Protein AF-A0A6N6QBK6-F1 (afdb_monomer_lite)

Radius of gyration: 21.94 Å; chains: 1; bounding box: 46×52×55 Å

Foldseek 3Di:
DDDPVCLVPDPCNVVVVVVVVVVCCCPVVVLFFDDDVNHRAAAQDDDQADWDQFQDWGHHPQSFIWTFHATDGHGDIDGPGAREDQDDDDDDHDAQHWHFHVVQVRWIWTQHHVGDDIDTDAHAAAEQDDQDDDDDPVCVVVSVVRNVVSVVCCVVRNYPD

Structure (mmCIF, N/CA/C/O backbone):
data_AF-A0A6N6QBK6-F1
#
_entry.id   AF-A0A6N6QBK6-F1
#
loop_
_atom_site.group_PDB
_atom_site.id
_atom_site.type_symbol
_atom_site.label_atom_id
_atom_site.label_alt_id
_atom_site.label_comp_id
_atom_site.label_asym_id
_atom_site.label_entity_id
_atom_site.label_seq_id
_atom_site.pdbx_PDB_ins_code
_atom_site.Cartn_x
_atom_site.Cartn_y
_atom_site.Cartn_z
_atom_site.occupancy
_atom_site.B_iso_or_equiv
_atom_site.auth_seq_id
_atom_site.auth_comp_id
_atom_site.auth_asym_id
_atom_site.auth_atom_id
_atom_site.pdbx_PDB_model_num
ATOM 1 N N . MET A 1 1 ? -6.216 -22.808 18.122 1.00 51.78 1 MET A N 1
ATOM 2 C CA . MET A 1 1 ? -4.966 -23.061 17.377 1.00 51.78 1 MET A CA 1
ATOM 3 C C . MET A 1 1 ? -5.183 -24.348 16.594 1.00 51.78 1 MET A C 1
ATOM 5 O O . MET A 1 1 ? -5.332 -25.381 17.230 1.00 51.78 1 MET A O 1
ATOM 9 N N . ARG A 1 2 ? -5.371 -24.280 15.268 1.00 56.50 2 ARG A N 1
ATOM 10 C CA . ARG A 1 2 ? -5.537 -25.488 14.434 1.00 56.50 2 ARG A CA 1
ATOM 11 C C . ARG A 1 2 ? -4.220 -26.263 14.440 1.00 56.50 2 ARG A C 1
ATOM 13 O O . ARG A 1 2 ? -3.159 -25.648 14.353 1.00 56.50 2 ARG A O 1
ATOM 20 N N . VAL A 1 3 ? -4.280 -27.571 14.662 1.00 65.56 3 VAL A N 1
ATOM 21 C CA . VAL A 1 3 ? -3.103 -28.388 15.005 1.00 65.56 3 VAL A CA 1
ATOM 22 C C . VAL A 1 3 ? -2.574 -29.049 13.730 1.00 65.56 3 VAL A C 1
ATOM 24 O O . VAL A 1 3 ? -3.347 -29.343 12.826 1.00 65.56 3 VAL A O 1
ATOM 27 N N . LEU A 1 4 ? -1.269 -29.339 13.649 1.00 65.62 4 LEU A N 1
ATOM 28 C CA . LEU A 1 4 ? -0.655 -30.099 12.541 1.00 65.62 4 LEU A CA 1
ATOM 29 C C . LEU A 1 4 ? -1.413 -31.401 12.200 1.00 65.62 4 LEU A C 1
ATOM 31 O O . LEU A 1 4 ? -1.415 -31.822 11.047 1.00 65.62 4 LEU A O 1
ATOM 35 N N . ALA A 1 5 ? -2.104 -31.996 13.178 1.00 75.00 5 ALA A N 1
ATOM 36 C CA . ALA A 1 5 ? -2.967 -33.163 12.998 1.00 75.00 5 ALA A CA 1
ATOM 37 C C . ALA A 1 5 ? -4.100 -32.953 11.967 1.00 75.00 5 ALA A C 1
ATOM 39 O O . ALA A 1 5 ? -4.463 -33.898 11.264 1.00 75.00 5 ALA A O 1
ATOM 40 N N . ASP A 1 6 ? -4.599 -31.721 11.816 1.00 75.88 6 ASP A N 1
ATOM 41 C CA . ASP A 1 6 ? -5.649 -31.371 10.849 1.00 75.88 6 ASP A CA 1
ATOM 42 C C . ASP A 1 6 ? -5.127 -31.423 9.404 1.00 75.88 6 ASP A C 1
ATOM 44 O O . ASP A 1 6 ? -5.882 -31.693 8.475 1.00 75.88 6 ASP A O 1
ATOM 48 N N . ILE A 1 7 ? -3.823 -31.201 9.194 1.00 79.38 7 ILE A N 1
ATOM 49 C CA . ILE A 1 7 ? -3.195 -31.280 7.866 1.00 79.38 7 ILE A CA 1
ATOM 50 C C . ILE A 1 7 ? -3.047 -32.746 7.453 1.00 79.38 7 ILE A C 1
ATOM 52 O O . ILE A 1 7 ? -3.442 -33.116 6.349 1.00 79.38 7 ILE A O 1
ATOM 56 N N . VAL A 1 8 ? -2.513 -33.579 8.351 1.00 79.62 8 VAL A N 1
ATOM 57 C CA . VAL A 1 8 ? -2.136 -34.979 8.069 1.00 79.62 8 VAL A CA 1
ATOM 58 C C . VAL A 1 8 ? -3.354 -35.870 7.800 1.00 79.62 8 VAL A C 1
ATOM 60 O O . VAL A 1 8 ? -3.241 -36.875 7.105 1.00 79.62 8 VAL A O 1
ATOM 63 N N . THR A 1 9 ? -4.523 -35.500 8.323 1.00 85.31 9 THR A N 1
ATOM 64 C CA . THR A 1 9 ? -5.766 -36.276 8.186 1.00 85.31 9 THR A CA 1
ATOM 65 C C . THR A 1 9 ? -6.726 -35.726 7.132 1.00 85.31 9 THR A C 1
ATOM 67 O O . THR A 1 9 ? -7.751 -36.350 6.856 1.00 85.31 9 THR A O 1
ATOM 70 N N . SER A 1 10 ? -6.420 -34.578 6.518 1.00 86.38 10 SER A N 1
ATOM 71 C CA . SER A 1 10 ? -7.314 -33.981 5.526 1.00 86.38 10 SER A CA 1
ATOM 72 C C . SER A 1 10 ? -7.152 -34.602 4.140 1.00 86.38 10 SER A C 1
ATOM 74 O O . SER A 1 10 ? -6.061 -34.974 3.715 1.00 86.38 10 SER A O 1
ATOM 76 N N . ILE A 1 11 ? -8.250 -34.616 3.386 1.00 87.12 11 ILE A N 1
ATOM 77 C CA . ILE A 1 11 ? -8.258 -34.981 1.963 1.00 87.12 11 ILE A CA 1
ATOM 78 C C . ILE A 1 11 ? -7.614 -33.908 1.065 1.00 87.12 11 ILE A C 1
ATOM 80 O O . ILE A 1 11 ? -7.360 -34.158 -0.109 1.00 87.12 11 ILE A O 1
ATOM 84 N N . ALA A 1 12 ? -7.366 -32.709 1.605 1.00 85.38 12 ALA A N 1
ATOM 85 C CA . ALA A 1 12 ? -6.817 -31.558 0.892 1.00 85.38 12 ALA A CA 1
ATOM 86 C C . ALA A 1 12 ? -5.764 -30.828 1.755 1.00 85.38 12 ALA A C 1
ATOM 88 O O . ALA A 1 12 ? -5.958 -29.664 2.126 1.00 85.38 12 ALA A O 1
ATOM 89 N N . PRO A 1 13 ? -4.631 -31.485 2.067 1.00 83.19 13 PRO A N 1
ATOM 90 C CA . PRO A 1 13 ? -3.632 -30.975 3.010 1.00 83.19 13 PRO A CA 1
ATOM 91 C C . PRO A 1 13 ? -3.059 -29.616 2.604 1.00 83.19 13 PRO A C 1
ATOM 93 O O . PRO A 1 13 ? -2.782 -28.795 3.474 1.00 83.19 13 PRO A O 1
ATOM 96 N N . GLY A 1 14 ? -2.953 -29.334 1.299 1.00 83.62 14 GLY A N 1
ATOM 97 C CA . GLY A 1 14 ? -2.523 -28.027 0.794 1.00 83.62 14 GLY A CA 1
ATOM 98 C C . GLY A 1 14 ? -3.474 -26.883 1.162 1.00 83.62 14 GLY A C 1
ATOM 99 O O . GLY A 1 14 ? -3.018 -25.830 1.593 1.00 83.62 14 GLY A O 1
ATOM 100 N N . SER A 1 15 ? -4.791 -27.099 1.079 1.00 83.19 15 SER A N 1
ATOM 101 C CA . SER A 1 15 ? -5.795 -26.086 1.441 1.00 83.19 15 SER A CA 1
ATOM 102 C C . SER A 1 15 ? -5.839 -25.846 2.952 1.00 83.19 15 SER A C 1
ATOM 104 O O . SER A 1 15 ? -5.932 -24.703 3.401 1.00 83.19 15 SER A O 1
ATOM 106 N N . VAL A 1 16 ? -5.701 -26.911 3.750 1.00 83.94 16 VAL A N 1
ATOM 107 C CA . VAL A 1 16 ? -5.632 -26.798 5.214 1.00 83.94 16 VAL A CA 1
ATOM 108 C C . VAL A 1 16 ? -4.354 -26.085 5.649 1.00 83.94 16 VAL A C 1
ATOM 110 O O . VAL A 1 16 ? -4.408 -25.198 6.500 1.00 83.94 16 VAL A O 1
ATOM 113 N N . ALA A 1 17 ? -3.212 -26.424 5.046 1.00 81.44 17 ALA A N 1
ATOM 114 C CA . ALA A 1 17 ? -1.954 -25.734 5.300 1.00 81.44 17 ALA A CA 1
ATOM 115 C C . ALA A 1 17 ? -2.050 -24.246 4.928 1.00 81.44 17 ALA A C 1
ATOM 117 O O . ALA A 1 17 ? -1.690 -23.405 5.746 1.00 81.44 17 ALA A O 1
ATOM 118 N N . GLN A 1 18 ? -2.603 -23.914 3.758 1.00 80.12 18 GLN A N 1
ATOM 119 C CA . GLN A 1 18 ? -2.820 -22.530 3.333 1.00 80.12 18 GLN A CA 1
ATOM 120 C C . GLN A 1 18 ? -3.682 -21.748 4.336 1.00 80.12 18 GLN A C 1
ATOM 122 O O . GLN A 1 18 ? -3.257 -20.699 4.815 1.00 80.12 18 GLN A O 1
ATOM 127 N N . GLY A 1 19 ? -4.840 -22.283 4.733 1.00 77.19 19 GLY A N 1
ATOM 128 C CA . GLY A 1 19 ? -5.700 -21.622 5.720 1.00 77.19 19 GLY A CA 1
ATOM 129 C C . GLY A 1 19 ? -5.032 -21.460 7.092 1.00 77.19 19 GLY A C 1
ATOM 130 O O . GLY A 1 19 ? -5.255 -20.466 7.785 1.00 77.19 19 GLY A O 1
ATOM 131 N N . ASN A 1 20 ? -4.172 -22.403 7.490 1.00 76.19 20 ASN A N 1
ATOM 132 C CA . ASN A 1 20 ? -3.388 -22.282 8.718 1.00 76.19 20 ASN A CA 1
ATOM 133 C C . ASN A 1 20 ? -2.348 -21.159 8.619 1.00 76.19 20 ASN A C 1
ATOM 135 O O . ASN A 1 20 ? -2.205 -20.397 9.574 1.00 76.19 20 ASN A O 1
ATOM 139 N N . PHE A 1 21 ? -1.664 -21.021 7.480 1.00 76.75 21 PHE A N 1
ATOM 140 C CA . PHE A 1 21 ? -0.720 -19.925 7.259 1.00 76.75 21 PHE A CA 1
ATOM 141 C C . PHE A 1 21 ? -1.418 -18.563 7.242 1.00 76.75 21 PHE A C 1
ATOM 143 O O . PHE A 1 21 ? -0.944 -17.652 7.908 1.00 76.75 21 PHE A O 1
ATOM 150 N N . GLU A 1 22 ? -2.577 -18.435 6.594 1.00 72.06 22 GLU A N 1
ATOM 151 C CA . GLU A 1 22 ? -3.369 -17.194 6.585 1.00 72.06 22 GLU A CA 1
ATOM 152 C C . GLU A 1 22 ? -3.870 -16.807 7.991 1.00 72.06 22 GLU A C 1
ATOM 154 O O . GLU A 1 22 ? -3.894 -15.631 8.362 1.00 72.06 22 GLU A O 1
ATOM 159 N N . SER A 1 23 ? -4.245 -17.797 8.809 1.00 71.00 23 SER A N 1
ATOM 160 C CA . SER A 1 23 ? -4.658 -17.567 10.198 1.00 71.00 23 SER A CA 1
ATOM 161 C C . SER A 1 23 ? -3.481 -17.179 11.093 1.00 71.00 23 SER A C 1
ATOM 163 O O . SER A 1 23 ? -3.614 -16.265 11.910 1.00 71.00 23 SER A O 1
ATOM 165 N N . ILE A 1 24 ? -2.331 -17.843 10.948 1.00 72.25 24 ILE A N 1
ATOM 166 C CA . ILE A 1 24 ? -1.103 -17.465 11.654 1.00 72.25 24 ILE A CA 1
ATOM 167 C C . ILE A 1 24 ? -0.713 -16.042 11.259 1.00 72.25 24 ILE A C 1
ATOM 169 O O . ILE A 1 24 ? -0.465 -15.235 12.146 1.00 72.25 24 ILE A O 1
ATOM 173 N N . ASP A 1 25 ? -0.753 -15.708 9.971 1.00 69.19 25 ASP A N 1
ATOM 174 C CA . ASP A 1 25 ? -0.357 -14.396 9.469 1.00 69.19 25 ASP A CA 1
ATOM 175 C C . ASP A 1 25 ? -1.166 -13.260 10.123 1.00 69.19 25 ASP A C 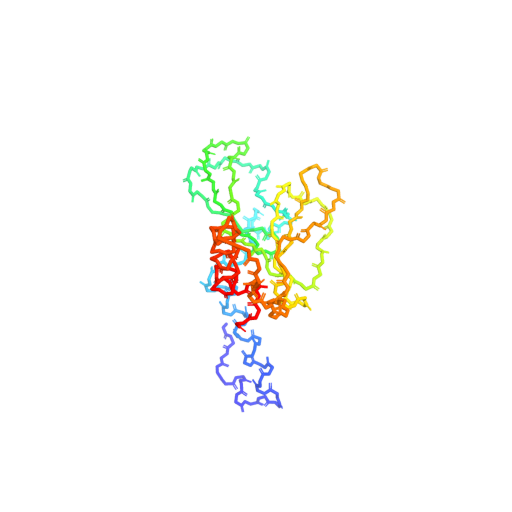1
ATOM 177 O O . ASP A 1 25 ? -0.610 -12.351 10.740 1.00 69.19 25 ASP A O 1
ATOM 181 N N . ARG A 1 26 ? -2.499 -13.364 10.136 1.00 66.38 26 ARG A N 1
ATOM 182 C CA . ARG A 1 26 ? -3.345 -12.334 10.763 1.00 66.38 26 ARG A CA 1
ATOM 183 C C . ARG A 1 26 ? -3.212 -12.248 12.278 1.00 66.38 26 ARG A C 1
ATOM 185 O O . ARG A 1 26 ? -3.189 -11.149 12.830 1.00 66.38 26 ARG A O 1
ATOM 192 N N . THR A 1 27 ? -3.153 -13.389 12.961 1.00 66.00 27 THR A N 1
ATOM 193 C CA . THR A 1 27 ? -3.231 -13.419 14.432 1.00 66.00 27 THR A CA 1
ATOM 194 C C . THR A 1 27 ? -1.874 -13.212 15.094 1.00 66.00 27 THR A C 1
ATOM 196 O O . THR A 1 27 ? -1.802 -12.583 16.145 1.00 66.00 27 THR A O 1
ATOM 199 N N . VAL A 1 28 ? -0.801 -13.730 14.492 1.00 69.44 28 VAL A N 1
ATOM 200 C CA . VAL A 1 28 ? 0.560 -13.657 15.039 1.00 69.44 28 VAL A CA 1
ATOM 201 C C . VAL A 1 28 ? 1.244 -12.353 14.646 1.00 69.44 28 VAL A C 1
ATOM 203 O O . VAL A 1 28 ? 1.932 -11.779 15.485 1.00 69.44 28 VAL A O 1
ATOM 206 N N . PHE A 1 29 ? 1.020 -11.834 13.434 1.00 66.75 29 PHE A N 1
ATOM 207 C CA . PHE A 1 29 ? 1.595 -10.542 13.037 1.00 66.75 29 PHE A CA 1
ATOM 208 C C . PHE A 1 29 ? 0.704 -9.342 13.375 1.00 66.75 29 PHE A C 1
ATOM 210 O O . PHE A 1 29 ? 1.058 -8.220 13.035 1.00 66.75 29 PHE A O 1
ATOM 217 N N . GLY A 1 30 ? -0.417 -9.553 14.077 1.00 68.06 30 GLY A N 1
ATOM 218 C CA . GLY A 1 30 ? -1.260 -8.465 14.580 1.00 68.06 30 GLY A CA 1
ATOM 219 C C . GLY A 1 30 ? -2.003 -7.701 13.485 1.00 68.06 30 GLY A C 1
ATOM 220 O O . GLY A 1 30 ? -2.258 -6.517 13.644 1.00 68.06 30 GLY A O 1
ATOM 221 N N . LEU A 1 31 ? -2.356 -8.366 12.380 1.00 78.69 31 LEU A N 1
ATOM 222 C CA . LEU A 1 31 ? -3.022 -7.745 11.221 1.00 78.69 31 LEU A CA 1
ATOM 223 C C . LEU A 1 31 ? -4.546 -7.823 11.310 1.00 78.69 31 LEU A C 1
ATOM 225 O O . LEU A 1 31 ? -5.251 -7.579 10.332 1.00 78.69 31 LEU A O 1
ATOM 229 N N . ASN A 1 32 ? -5.056 -8.220 12.472 1.00 88.69 32 ASN A N 1
ATOM 230 C CA . ASN A 1 32 ? -6.475 -8.149 12.761 1.00 88.69 32 ASN A CA 1
ATOM 231 C C . ASN A 1 32 ? -6.885 -6.680 12.913 1.00 88.69 32 ASN A C 1
ATOM 233 O O . ASN A 1 32 ? -6.143 -5.930 13.551 1.00 88.69 32 ASN A O 1
ATOM 237 N N . PRO A 1 33 ? -8.064 -6.284 12.404 1.00 93.88 33 PRO A N 1
ATOM 238 C CA . PRO A 1 33 ? -8.562 -4.933 12.604 1.00 93.88 33 PRO A CA 1
ATOM 239 C C . PRO A 1 33 ? -8.583 -4.576 14.090 1.00 93.88 33 PRO A C 1
ATOM 241 O O . PRO A 1 33 ? -8.965 -5.398 14.935 1.00 93.88 33 PRO A O 1
ATOM 244 N N . THR A 1 34 ? -8.176 -3.352 14.413 1.00 94.62 34 THR A N 1
ATOM 245 C CA . THR A 1 34 ? -8.166 -2.860 15.788 1.00 94.62 34 THR A CA 1
ATOM 246 C C . THR A 1 34 ? -9.573 -2.935 16.376 1.00 94.62 34 THR A C 1
ATOM 248 O O . THR A 1 34 ? -10.561 -2.599 15.722 1.00 94.62 34 THR A O 1
ATOM 251 N N . LEU A 1 35 ? -9.674 -3.409 17.620 1.00 94.25 35 LEU A N 1
ATOM 252 C CA . LEU A 1 35 ? -10.956 -3.531 18.303 1.00 94.25 35 LEU A CA 1
ATOM 253 C C . LEU A 1 35 ? -11.370 -2.183 18.904 1.00 94.25 35 LEU A C 1
ATOM 255 O O . LEU A 1 35 ? -10.649 -1.615 19.723 1.00 94.25 35 LEU A O 1
ATOM 259 N N . VAL A 1 36 ? -12.572 -1.725 18.574 1.00 92.94 36 VAL A N 1
ATOM 260 C CA . VAL A 1 36 ? -13.242 -0.583 19.202 1.00 92.94 36 VAL A CA 1
ATOM 261 C C . VAL A 1 36 ? -14.382 -1.127 20.049 1.00 92.94 36 VAL A C 1
ATOM 263 O O . VAL A 1 36 ? -15.275 -1.801 19.543 1.00 92.94 36 VAL A O 1
ATOM 266 N N . ALA A 1 37 ? -14.323 -0.896 21.363 1.00 91.94 37 ALA A N 1
ATOM 267 C CA . ALA A 1 37 ? -15.274 -1.472 22.323 1.00 91.94 37 ALA A CA 1
ATOM 268 C C . ALA A 1 37 ? -15.423 -3.010 22.201 1.00 91.94 37 ALA A C 1
ATOM 270 O O . ALA A 1 37 ? -16.504 -3.564 22.385 1.00 91.94 37 ALA A O 1
ATOM 271 N N . GLY A 1 38 ? -14.325 -3.704 21.880 1.00 92.38 38 GLY A N 1
ATOM 272 C CA . GLY A 1 38 ? -14.291 -5.164 21.737 1.00 92.38 38 GLY A CA 1
ATOM 273 C C . GLY A 1 38 ? -14.756 -5.700 20.378 1.00 92.38 38 GLY A C 1
ATOM 274 O O . GLY A 1 38 ? -14.748 -6.913 20.186 1.00 92.38 38 GLY A O 1
ATOM 275 N N . ILE A 1 39 ? -15.122 -4.831 19.432 1.00 93.75 39 ILE A N 1
ATOM 276 C CA . ILE A 1 39 ? -15.578 -5.208 18.087 1.00 93.75 39 ILE A CA 1
ATOM 277 C C . ILE A 1 39 ? -14.536 -4.751 17.056 1.00 93.75 39 ILE A C 1
ATOM 279 O O . ILE A 1 39 ? -14.052 -3.626 17.172 1.00 93.75 39 ILE A O 1
ATOM 283 N N . PRO A 1 40 ? -14.174 -5.574 16.053 1.00 94.75 40 PRO A N 1
ATOM 284 C CA . PRO A 1 40 ? -13.289 -5.147 14.970 1.00 94.75 40 PRO A CA 1
ATOM 285 C C . PRO A 1 40 ? -13.794 -3.872 14.296 1.00 94.75 40 PRO A C 1
ATOM 287 O O . PRO A 1 40 ? -14.980 -3.767 13.978 1.00 94.75 40 PRO A O 1
ATOM 290 N N . THR A 1 41 ? -12.897 -2.912 14.078 1.00 94.88 41 THR A N 1
ATOM 291 C CA . THR A 1 41 ? -13.240 -1.681 13.369 1.00 94.88 41 THR A CA 1
ATOM 292 C C . THR A 1 41 ? -13.749 -1.971 11.958 1.00 94.88 41 THR A C 1
ATOM 294 O O . THR A 1 41 ? -13.321 -2.916 11.293 1.00 94.88 41 THR A O 1
ATOM 297 N N . THR A 1 42 ? -14.663 -1.123 11.497 1.00 94.88 42 THR A N 1
ATOM 298 C CA . THR A 1 42 ? -15.157 -1.097 10.117 1.00 94.88 42 THR A CA 1
ATOM 299 C C . THR A 1 42 ? -14.577 0.070 9.315 1.00 94.88 42 THR A C 1
ATOM 301 O O . THR A 1 42 ? -14.927 0.240 8.150 1.00 94.88 42 THR A O 1
ATOM 304 N N . GLU A 1 43 ? -13.726 0.899 9.925 1.00 95.62 43 GLU A N 1
ATOM 305 C CA . GLU A 1 43 ? -13.089 2.039 9.262 1.00 95.62 43 GLU A CA 1
ATOM 306 C C . GLU A 1 43 ? -12.060 1.552 8.231 1.00 95.62 43 GLU A C 1
ATOM 308 O O . GLU A 1 43 ? -11.242 0.686 8.534 1.00 95.62 43 GLU A O 1
ATOM 313 N N . GLN A 1 44 ? -12.091 2.106 7.014 1.00 95.75 44 GLN A N 1
ATOM 314 C CA . GLN A 1 44 ? -11.092 1.871 5.960 1.00 95.75 44 GLN A CA 1
ATOM 315 C C . GLN A 1 44 ? -10.122 3.055 5.924 1.00 95.75 44 GLN A C 1
ATOM 317 O O . GLN A 1 44 ? -10.227 3.962 5.094 1.00 95.75 44 GLN A O 1
ATOM 322 N N . GLY A 1 45 ? -9.235 3.096 6.912 1.00 96.06 45 GLY A N 1
ATOM 323 C CA . GLY A 1 45 ? -8.412 4.264 7.169 1.00 96.06 45 GLY A CA 1
ATOM 324 C C . GLY A 1 45 ? -7.911 4.341 8.609 1.00 96.06 45 GLY A C 1
ATOM 325 O O . GLY A 1 45 ? -8.117 3.405 9.389 1.00 96.06 45 GLY A O 1
ATOM 326 N N . PRO A 1 46 ? -7.276 5.467 8.976 1.00 96.62 46 PRO A N 1
ATOM 327 C CA . PRO A 1 46 ? -6.922 5.742 10.358 1.00 96.62 46 PRO A CA 1
ATOM 328 C C . PRO A 1 46 ? -8.184 5.978 11.207 1.00 96.62 46 PRO A C 1
ATOM 330 O O . PRO A 1 46 ? -9.250 6.267 10.652 1.00 96.62 46 PRO A O 1
ATOM 333 N N . PRO A 1 47 ? -8.077 5.911 12.545 1.00 96.25 47 PRO A N 1
ATOM 334 C CA . PRO A 1 47 ? -9.221 6.116 13.415 1.00 96.25 47 PRO A CA 1
ATOM 335 C C . PRO A 1 47 ? -9.730 7.554 13.325 1.00 96.25 47 PRO A C 1
ATOM 337 O O . PRO A 1 47 ? -8.956 8.513 13.391 1.00 96.25 47 PRO A O 1
ATOM 340 N N . THR A 1 48 ? -11.049 7.715 13.224 1.00 94.88 48 THR A N 1
ATOM 341 C CA . THR A 1 48 ? -11.690 9.041 13.124 1.00 94.88 48 THR A CA 1
ATOM 342 C C . THR A 1 48 ? -12.040 9.655 14.480 1.00 94.88 48 THR A C 1
ATOM 344 O O . THR A 1 48 ? -12.456 10.811 14.564 1.00 94.88 48 THR A O 1
ATOM 347 N N . SER A 1 49 ? -11.860 8.901 15.565 1.00 94.56 49 SER A N 1
ATOM 348 C CA . SER A 1 49 ? -12.189 9.310 16.930 1.00 94.56 49 SER A CA 1
ATOM 349 C C . SER A 1 49 ? -11.196 8.743 17.949 1.00 94.56 49 SER A C 1
ATOM 351 O O . SER A 1 49 ? -10.343 7.925 17.610 1.00 94.56 49 SER A O 1
ATOM 353 N N . GLY A 1 50 ? -11.302 9.184 19.205 1.00 94.56 50 GLY A N 1
ATOM 354 C CA . GLY A 1 50 ? -10.418 8.767 20.297 1.00 94.56 50 GLY A CA 1
ATOM 355 C C . GLY A 1 50 ? -9.179 9.650 20.452 1.00 94.56 50 GLY A C 1
ATOM 356 O O . GLY A 1 50 ? -8.807 10.392 19.544 1.00 94.56 50 GLY A O 1
ATOM 357 N N . ALA A 1 51 ? -8.569 9.594 21.636 1.00 96.56 51 ALA A N 1
ATOM 358 C CA . ALA A 1 51 ? -7.320 10.283 21.936 1.00 96.56 51 ALA A CA 1
ATOM 359 C C . ALA A 1 51 ? -6.141 9.337 21.700 1.00 96.56 51 ALA A C 1
ATOM 361 O O . ALA A 1 51 ? -6.122 8.233 22.240 1.00 96.56 51 ALA A O 1
ATOM 362 N N . TRP A 1 52 ? -5.171 9.793 20.913 1.00 97.44 52 TRP A N 1
ATOM 363 C CA . TRP A 1 52 ? -4.045 8.983 20.455 1.00 97.44 52 TRP A CA 1
ATOM 364 C C . TRP A 1 52 ? -2.736 9.721 20.669 1.00 97.44 52 TRP A C 1
ATOM 366 O O . TRP A 1 52 ? -2.674 10.945 20.534 1.00 97.44 52 TRP A O 1
ATOM 376 N N . THR A 1 53 ? -1.689 8.971 20.976 1.00 97.81 53 THR A N 1
ATOM 377 C CA . THR A 1 53 ? -0.326 9.446 21.184 1.00 97.81 53 THR A CA 1
ATOM 378 C C . THR A 1 53 ? 0.575 9.086 20.007 1.00 97.81 53 THR A C 1
ATOM 380 O O . THR A 1 53 ? 0.255 8.226 19.186 1.00 97.81 53 THR A O 1
ATOM 383 N N . LEU A 1 54 ? 1.695 9.801 19.878 1.00 97.75 54 LEU A N 1
ATOM 384 C CA . LEU A 1 54 ? 2.695 9.546 18.843 1.00 97.75 54 LEU A CA 1
ATOM 385 C C . LEU A 1 54 ? 3.122 8.068 18.837 1.00 97.75 54 LEU A C 1
ATOM 387 O O . LEU A 1 54 ? 3.429 7.505 19.883 1.00 97.75 54 LEU A O 1
ATOM 391 N N . ALA A 1 55 ? 3.212 7.493 17.638 1.00 95.50 55 ALA A N 1
ATOM 392 C CA . ALA A 1 55 ? 3.557 6.102 17.355 1.00 95.50 55 ALA A CA 1
ATOM 393 C C . ALA A 1 55 ? 2.520 5.044 17.770 1.00 95.50 55 ALA A C 1
ATOM 395 O O . ALA A 1 55 ? 2.779 3.856 17.557 1.00 95.50 55 ALA A O 1
ATOM 396 N N . ASP A 1 56 ? 1.338 5.441 18.258 1.00 96.62 56 ASP A N 1
ATOM 397 C CA . ASP A 1 56 ? 0.216 4.508 18.384 1.00 96.62 56 ASP A CA 1
ATOM 398 C C . ASP A 1 56 ? -0.078 3.841 17.037 1.00 96.62 56 ASP A C 1
ATOM 400 O O . ASP A 1 56 ? 0.060 4.451 15.970 1.00 96.62 56 ASP A O 1
ATOM 404 N N . ARG A 1 57 ? -0.459 2.564 17.097 1.00 95.62 57 ARG A N 1
ATOM 405 C CA . ARG A 1 57 ? -0.716 1.726 15.925 1.00 95.62 57 ARG A CA 1
ATOM 406 C C . ARG A 1 57 ? -2.197 1.462 15.772 1.00 95.62 57 ARG A C 1
ATOM 408 O O . ARG A 1 57 ? -2.911 1.259 16.752 1.00 95.62 57 ARG A O 1
ATOM 415 N N . TRP A 1 58 ? -2.624 1.416 14.522 1.00 96.31 58 TRP A N 1
ATOM 416 C CA . TRP A 1 58 ? -3.988 1.108 14.146 1.00 96.31 58 TRP A CA 1
ATOM 417 C C . TRP A 1 58 ? -3.996 0.216 12.913 1.00 96.31 58 TRP A C 1
ATOM 419 O O . TRP A 1 58 ? -3.278 0.473 11.946 1.00 96.31 58 TRP A O 1
ATOM 429 N N . VAL A 1 59 ? -4.818 -0.824 12.951 1.00 96.25 59 VAL A N 1
ATOM 430 C CA . VAL A 1 59 ? -5.079 -1.698 11.813 1.00 96.25 59 VAL A CA 1
ATOM 431 C C . VAL A 1 59 ? -6.529 -1.502 11.413 1.00 96.25 59 VAL A C 1
ATOM 433 O O . VAL A 1 59 ? -7.439 -1.700 12.218 1.00 96.25 59 VAL A O 1
ATOM 436 N N . ASP A 1 60 ? -6.734 -1.088 10.173 1.00 96.88 60 ASP A N 1
ATOM 437 C CA . ASP A 1 60 ? -8.057 -0.800 9.640 1.00 96.88 60 ASP A CA 1
ATOM 438 C C . ASP A 1 60 ? -8.842 -2.080 9.294 1.00 96.88 60 ASP A C 1
ATOM 440 O O . ASP A 1 60 ? -8.350 -3.207 9.421 1.00 96.88 60 ASP A O 1
ATOM 444 N N . ALA A 1 61 ? -10.084 -1.915 8.843 1.00 95.31 61 ALA A N 1
ATOM 445 C CA . ALA A 1 61 ? -10.987 -3.017 8.518 1.00 95.31 61 ALA A CA 1
ATOM 446 C C . ALA A 1 61 ? -10.480 -3.947 7.401 1.00 95.31 61 ALA A C 1
ATOM 448 O O . ALA A 1 61 ? -10.921 -5.093 7.304 1.00 95.31 61 ALA A O 1
ATOM 449 N N . LEU A 1 62 ? -9.568 -3.468 6.552 1.00 95.00 62 LEU A N 1
ATOM 450 C CA . LEU A 1 62 ? -8.992 -4.210 5.431 1.00 95.00 62 LEU A CA 1
ATOM 451 C C . LEU A 1 62 ? -7.601 -4.775 5.759 1.00 95.00 62 LEU A C 1
ATOM 453 O O . LEU A 1 62 ? -7.024 -5.490 4.941 1.00 95.00 62 LEU A O 1
ATOM 457 N N . GLY A 1 63 ? -7.064 -4.491 6.950 1.00 93.50 63 GLY A N 1
ATOM 458 C CA . GLY A 1 63 ? -5.730 -4.917 7.377 1.00 93.50 63 GLY A CA 1
ATOM 459 C C . GLY A 1 63 ? -4.604 -3.954 6.980 1.00 93.50 63 GLY A C 1
ATOM 460 O O . GLY A 1 63 ? -3.424 -4.313 7.088 1.00 93.50 63 GLY A O 1
ATOM 461 N N . GLY A 1 64 ? -4.943 -2.753 6.506 1.00 95.25 64 GLY A N 1
ATOM 462 C CA . GLY A 1 64 ? -3.996 -1.663 6.299 1.00 95.25 64 GLY A CA 1
ATOM 463 C C . GLY A 1 64 ? -3.521 -1.125 7.644 1.00 95.25 64 GLY A C 1
ATOM 464 O O . GLY A 1 64 ? -4.300 -0.998 8.587 1.00 95.25 64 GLY A O 1
ATOM 465 N N . GLU A 1 65 ? -2.225 -0.848 7.750 1.00 96.25 65 GLU A N 1
ATOM 466 C CA . GLU A 1 65 ? -1.614 -0.453 9.015 1.00 96.25 65 GLU A CA 1
ATOM 467 C C . GLU A 1 65 ? -1.213 1.017 9.009 1.00 96.25 65 GLU A C 1
ATOM 469 O O . GLU A 1 65 ? -0.616 1.526 8.053 1.00 96.25 65 GLU A O 1
ATOM 474 N N . TRP A 1 66 ? -1.508 1.674 10.123 1.00 97.50 66 TRP A N 1
ATOM 475 C CA . TRP A 1 66 ? -1.353 3.098 10.334 1.00 97.50 66 TRP A CA 1
ATOM 476 C C . TRP A 1 66 ? -0.558 3.361 11.610 1.00 97.50 66 TRP A C 1
ATOM 478 O O . TRP A 1 66 ? -0.711 2.663 12.615 1.00 97.50 66 TRP A O 1
ATOM 488 N N . ALA A 1 67 ? 0.277 4.396 11.573 1.00 97.44 67 ALA A N 1
ATOM 489 C CA . ALA A 1 67 ? 0.974 4.916 12.740 1.00 97.44 67 ALA A CA 1
ATOM 490 C C . ALA A 1 67 ? 0.615 6.385 12.965 1.00 97.44 67 ALA A C 1
ATOM 492 O O . ALA A 1 67 ? 0.626 7.189 12.027 1.00 97.44 67 ALA A O 1
ATOM 493 N N . CYS A 1 68 ? 0.320 6.731 14.214 1.00 98.06 68 CYS A N 1
ATOM 494 C CA . CYS A 1 68 ? 0.071 8.101 14.625 1.00 98.06 68 CYS A CA 1
ATOM 495 C C . CYS A 1 68 ? 1.388 8.887 14.555 1.00 98.06 68 CYS A C 1
ATOM 497 O O . CYS A 1 68 ? 2.385 8.503 15.165 1.00 98.06 68 CYS A O 1
ATOM 499 N N . THR A 1 69 ? 1.417 9.978 13.800 1.00 98.12 69 THR A N 1
ATOM 500 C CA . THR A 1 69 ? 2.580 10.861 13.620 1.00 98.12 69 THR A CA 1
ATOM 501 C C . THR A 1 69 ? 2.470 12.153 14.423 1.00 98.12 69 THR A C 1
ATOM 503 O O . THR A 1 69 ? 3.467 12.851 14.597 1.00 98.12 69 THR A O 1
ATOM 506 N N . LEU A 1 70 ? 1.281 12.467 14.944 1.00 98.19 70 LEU A N 1
ATOM 507 C CA . LEU A 1 70 ? 1.047 13.601 15.833 1.00 98.19 70 LEU A CA 1
ATOM 508 C C . LEU A 1 70 ? -0.096 13.281 16.800 1.00 98.19 70 LEU A C 1
ATOM 510 O O . LEU A 1 70 ? -1.199 12.956 16.363 1.00 98.19 70 LEU A O 1
ATOM 514 N N . THR A 1 71 ? 0.163 13.419 18.102 1.00 97.94 71 THR A N 1
ATOM 515 C CA . THR A 1 71 ? -0.829 13.249 19.179 1.00 97.94 71 THR A CA 1
ATOM 516 C C . THR A 1 71 ? -2.067 14.130 18.953 1.00 97.94 71 THR A C 1
ATOM 518 O O . THR A 1 71 ? -1.926 15.297 18.589 1.00 97.94 71 THR A O 1
ATOM 521 N N . GLY A 1 72 ? -3.277 13.616 19.213 1.00 96.81 72 GLY A N 1
ATOM 522 C CA . GLY A 1 72 ? -4.516 14.386 19.017 1.00 96.81 72 GLY A CA 1
ATOM 523 C C . GLY A 1 72 ? -5.822 13.631 19.287 1.00 96.81 72 GLY A C 1
ATOM 524 O O . GLY A 1 72 ? -5.821 12.511 19.801 1.00 96.81 72 GLY A O 1
ATOM 525 N N . THR A 1 73 ? -6.951 14.263 18.940 1.00 96.38 73 THR A N 1
ATOM 526 C CA . THR A 1 73 ? -8.310 13.686 19.001 1.00 96.38 73 THR A CA 1
ATOM 527 C C . THR A 1 73 ? -9.120 14.032 17.738 1.00 96.38 73 THR A C 1
ATOM 529 O O . THR A 1 73 ? -9.841 15.030 17.739 1.00 96.38 73 THR A O 1
ATOM 532 N N . PRO A 1 74 ? -9.023 13.232 16.660 1.00 94.12 74 PRO A N 1
ATOM 533 C CA . PRO A 1 74 ? -8.055 12.148 16.460 1.00 94.12 74 PRO A CA 1
ATOM 534 C C . PRO A 1 74 ? -6.628 12.679 16.220 1.00 94.12 74 PRO A C 1
ATOM 536 O O . PRO A 1 74 ? -6.419 13.870 15.985 1.00 94.12 74 PRO A O 1
ATOM 539 N N . GLY A 1 75 ? -5.625 11.803 16.337 1.00 95.44 75 GLY A N 1
ATOM 540 C CA . GLY A 1 75 ? -4.244 12.121 15.954 1.00 95.44 75 GLY A CA 1
ATOM 541 C C . GLY A 1 75 ? -4.082 12.349 14.444 1.00 95.44 75 GLY A C 1
ATOM 542 O O . GLY A 1 75 ? -5.023 12.185 13.670 1.00 95.44 75 GLY A O 1
ATOM 543 N N . THR A 1 76 ? -2.873 12.706 14.007 1.00 96.88 76 THR A N 1
ATOM 544 C CA . THR A 1 76 ? -2.490 12.654 12.581 1.00 96.88 76 THR A CA 1
ATOM 545 C C . THR A 1 76 ? -1.874 11.299 12.280 1.00 96.88 76 THR A C 1
ATOM 547 O O . THR A 1 76 ? -1.101 10.799 13.092 1.00 96.88 76 THR A O 1
ATOM 550 N N . TRP A 1 77 ? -2.183 10.712 11.126 1.00 97.81 77 TRP A N 1
ATOM 551 C CA . TRP A 1 77 ? -1.811 9.334 10.819 1.00 97.81 77 TRP A CA 1
ATOM 552 C C . TRP A 1 77 ? -1.121 9.205 9.472 1.00 97.81 77 TRP A C 1
ATOM 554 O O . TRP A 1 77 ? -1.465 9.889 8.510 1.00 97.81 77 TRP A O 1
ATOM 564 N N . LEU A 1 78 ? -0.168 8.281 9.408 1.00 97.38 78 LEU A N 1
ATOM 565 C CA . LEU A 1 78 ? 0.469 7.841 8.177 1.00 97.38 78 LEU A CA 1
ATOM 566 C C . LEU A 1 78 ? 0.197 6.356 7.983 1.00 97.38 78 LEU A C 1
ATOM 568 O O . LEU A 1 78 ? 0.407 5.558 8.901 1.00 97.38 78 LEU A O 1
ATOM 572 N N . GLN A 1 79 ? -0.213 5.984 6.775 1.00 97.62 79 GLN A N 1
ATOM 573 C CA . GLN A 1 79 ? -0.245 4.585 6.398 1.00 97.62 79 GLN A CA 1
ATOM 574 C C . GLN A 1 79 ? 1.185 4.088 6.207 1.00 97.62 79 GLN A C 1
ATOM 576 O O . GLN A 1 79 ? 1.948 4.605 5.394 1.00 97.62 79 GLN A O 1
ATOM 581 N N . ILE A 1 80 ?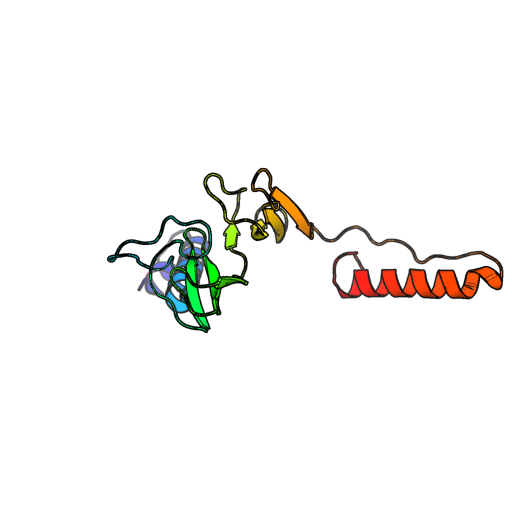 1.538 3.066 6.964 1.00 96.44 80 ILE A N 1
ATOM 582 C CA . ILE A 1 80 ? 2.870 2.460 6.958 1.00 96.44 80 ILE A CA 1
ATOM 583 C C . ILE A 1 80 ? 2.868 1.098 6.274 1.00 96.44 80 ILE A C 1
ATOM 585 O O . ILE A 1 80 ? 3.928 0.603 5.894 1.00 96.44 80 ILE A O 1
ATOM 589 N N . ARG A 1 81 ? 1.682 0.507 6.085 1.00 95.31 81 ARG A N 1
ATOM 590 C CA . ARG A 1 81 ? 1.518 -0.710 5.303 1.00 95.31 81 ARG A CA 1
ATOM 591 C C . ARG A 1 81 ? 0.194 -0.717 4.530 1.00 95.31 81 ARG A C 1
ATOM 593 O O . ARG A 1 81 ? -0.859 -0.535 5.151 1.00 95.31 81 ARG A O 1
ATOM 600 N N . PRO A 1 82 ? 0.225 -0.962 3.208 1.00 95.75 82 PRO A N 1
ATOM 601 C CA . PRO A 1 82 ? -0.985 -1.128 2.417 1.00 95.75 82 PRO A CA 1
ATOM 602 C C . PRO A 1 82 ? -1.768 -2.374 2.836 1.00 95.75 82 PRO A C 1
ATOM 604 O O . PRO A 1 82 ? -1.183 -3.382 3.239 1.00 95.75 82 PRO A O 1
ATOM 607 N N . ALA A 1 83 ? -3.094 -2.307 2.725 1.00 95.00 83 ALA A N 1
ATOM 608 C CA . ALA A 1 83 ? -3.933 -3.498 2.813 1.00 95.00 83 ALA A CA 1
ATOM 609 C C . ALA A 1 83 ? -3.757 -4.352 1.552 1.00 95.00 83 ALA A C 1
ATOM 611 O O . ALA A 1 83 ? -3.656 -3.815 0.447 1.00 95.00 83 ALA A O 1
ATOM 612 N N . VAL A 1 84 ? -3.758 -5.676 1.700 1.00 94.06 84 VAL A N 1
ATOM 613 C CA . VAL A 1 84 ? -3.743 -6.608 0.565 1.00 94.06 84 VAL A CA 1
ATOM 614 C C . VAL A 1 84 ? -5.168 -7.083 0.312 1.00 94.06 84 VAL A C 1
ATOM 616 O O . VAL A 1 84 ? -5.783 -7.705 1.176 1.00 94.06 84 VAL A O 1
ATOM 619 N N . VAL A 1 85 ? -5.695 -6.789 -0.873 1.00 94.94 85 VAL A N 1
ATOM 620 C CA . VAL A 1 85 ? -7.087 -7.060 -1.250 1.00 94.94 85 VAL A CA 1
ATOM 621 C C . VAL A 1 85 ? -7.162 -7.695 -2.640 1.00 94.94 85 VAL A C 1
ATOM 623 O O . VAL A 1 85 ? -6.212 -7.642 -3.420 1.00 94.94 85 VAL A O 1
ATOM 626 N N . THR A 1 86 ? -8.297 -8.314 -2.956 1.00 95.88 86 THR A N 1
ATOM 627 C CA . THR A 1 86 ? -8.565 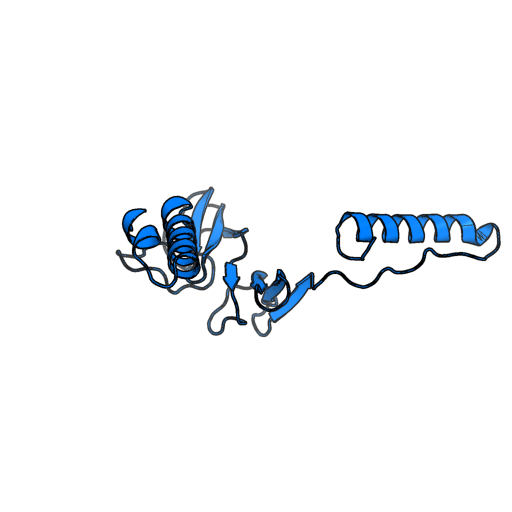-8.962 -4.257 1.00 95.88 86 THR A CA 1
ATOM 628 C C . THR A 1 86 ? -9.604 -8.221 -5.100 1.00 95.88 86 THR A C 1
ATOM 630 O O . THR A 1 86 ? -9.970 -8.668 -6.181 1.00 95.88 86 THR A O 1
ATOM 633 N N . ALA A 1 87 ? -10.106 -7.094 -4.603 1.00 95.50 87 ALA A N 1
ATOM 634 C CA . ALA A 1 87 ? -11.015 -6.200 -5.301 1.00 95.50 87 ALA A CA 1
ATOM 635 C C . ALA A 1 87 ? -10.786 -4.776 -4.796 1.00 95.50 87 ALA A C 1
ATOM 637 O O . ALA A 1 87 ? -10.296 -4.591 -3.681 1.00 95.50 87 ALA A O 1
ATOM 638 N N . ASP A 1 88 ? -11.150 -3.780 -5.603 1.00 95.88 88 ASP A N 1
ATOM 639 C CA . ASP A 1 88 ? -11.167 -2.395 -5.140 1.00 95.88 88 ASP A CA 1
ATOM 640 C C . ASP A 1 88 ? -12.219 -2.253 -4.028 1.00 95.88 88 ASP A C 1
ATOM 642 O O . ASP A 1 88 ? -13.395 -2.552 -4.266 1.00 95.88 88 ASP A O 1
ATOM 646 N N . PRO A 1 89 ? -11.825 -1.824 -2.818 1.00 95.31 89 PRO A N 1
ATOM 647 C CA . PRO A 1 89 ? -12.769 -1.564 -1.747 1.00 95.31 89 PRO A CA 1
ATOM 648 C C . PRO A 1 89 ? -13.744 -0.449 -2.126 1.00 95.31 89 PRO A C 1
ATOM 650 O O . PRO A 1 89 ? -13.404 0.473 -2.873 1.00 95.31 89 PRO A O 1
ATOM 653 N N . ALA A 1 90 ? -14.950 -0.534 -1.570 1.00 92.12 90 ALA A N 1
ATOM 654 C CA . ALA A 1 90 ? -15.989 0.480 -1.678 1.00 92.12 90 ALA A CA 1
ATOM 655 C C . ALA A 1 90 ? -16.344 1.031 -0.290 1.00 92.12 90 ALA A C 1
ATOM 657 O O . ALA A 1 90 ? -16.093 0.384 0.731 1.00 92.12 90 ALA A O 1
ATOM 658 N N . GLY A 1 91 ? -16.990 2.198 -0.265 1.00 90.25 91 GLY A N 1
ATOM 659 C CA . GLY A 1 91 ? -17.424 2.876 0.956 1.00 90.25 91 GLY A CA 1
ATOM 660 C C . GLY A 1 91 ? -16.591 4.118 1.259 1.00 90.25 91 GLY A C 1
ATOM 661 O O . GLY A 1 91 ? -15.998 4.713 0.363 1.00 90.25 91 GLY A O 1
ATOM 662 N N . THR A 1 92 ? -16.581 4.523 2.528 1.00 91.69 92 THR A N 1
ATOM 663 C CA . THR A 1 92 ? -15.782 5.660 2.992 1.00 91.69 92 THR A CA 1
ATOM 664 C C . THR A 1 92 ? -14.332 5.226 3.147 1.00 91.69 92 THR A C 1
ATOM 666 O O . THR A 1 92 ? -14.006 4.483 4.072 1.00 91.69 92 THR A O 1
ATOM 669 N N . ILE A 1 93 ? -13.482 5.694 2.239 1.00 94.31 93 ILE A N 1
ATOM 670 C CA . ILE A 1 93 ? -12.051 5.396 2.197 1.00 94.31 93 ILE A CA 1
ATOM 671 C C . ILE A 1 93 ? -11.281 6.678 2.508 1.00 94.31 93 ILE A C 1
ATOM 673 O O . ILE A 1 93 ? -11.621 7.744 1.993 1.00 94.31 93 ILE A O 1
ATOM 677 N N . ALA A 1 94 ? -10.250 6.579 3.347 1.00 94.44 94 ALA A N 1
ATOM 678 C CA . ALA A 1 94 ? -9.382 7.712 3.643 1.00 94.44 94 ALA A CA 1
ATOM 679 C C . ALA A 1 94 ? -8.634 8.206 2.389 1.00 94.44 94 ALA A C 1
ATOM 681 O O . ALA A 1 94 ? -8.125 7.413 1.594 1.00 94.44 94 ALA A O 1
ATOM 682 N N . ASP A 1 95 ? -8.527 9.525 2.229 1.00 93.38 95 ASP A N 1
ATOM 683 C CA . ASP A 1 95 ? -7.755 10.127 1.140 1.00 93.38 95 ASP A CA 1
ATOM 684 C C . ASP A 1 95 ? -6.302 9.638 1.151 1.00 93.38 95 ASP A C 1
ATOM 686 O O . ASP A 1 95 ? -5.650 9.563 2.196 1.00 93.38 95 ASP A O 1
ATOM 690 N N . GLY A 1 96 ? -5.782 9.300 -0.031 1.00 93.88 96 GLY A N 1
ATOM 691 C CA . GLY A 1 96 ? -4.415 8.811 -0.179 1.00 93.88 96 GLY A CA 1
ATOM 692 C C . GLY A 1 96 ? -4.185 7.385 0.330 1.00 93.88 96 GLY A C 1
ATOM 693 O O . GLY A 1 96 ? -3.038 6.937 0.306 1.00 93.88 96 GLY A O 1
ATOM 694 N N . TYR A 1 97 ? -5.231 6.662 0.747 1.00 96.81 97 TYR A N 1
ATOM 695 C CA . TYR A 1 97 ? -5.125 5.267 1.169 1.00 96.81 97 TYR A CA 1
ATOM 696 C C . TYR A 1 97 ? -4.575 4.381 0.050 1.00 96.81 97 TYR A C 1
ATOM 698 O O . TYR A 1 97 ? -5.033 4.447 -1.090 1.00 96.81 97 TYR A O 1
ATOM 706 N N . VAL A 1 98 ? -3.590 3.548 0.373 1.00 97.19 98 VAL A N 1
ATOM 707 C CA . VAL A 1 98 ? -2.917 2.641 -0.556 1.00 97.19 98 VAL A CA 1
ATOM 708 C C . VAL A 1 98 ? -3.319 1.199 -0.265 1.00 97.19 98 VAL A C 1
ATOM 710 O O . VAL A 1 98 ? -3.318 0.743 0.881 1.00 97.19 98 VAL A O 1
ATOM 713 N N . ILE A 1 99 ? -3.605 0.462 -1.334 1.00 96.81 99 ILE A N 1
ATOM 714 C CA . ILE A 1 99 ? -3.861 -0.977 -1.323 1.00 96.81 99 ILE A CA 1
ATOM 715 C C . ILE A 1 99 ? -2.929 -1.690 -2.298 1.00 96.81 99 ILE A C 1
ATOM 717 O O . ILE A 1 99 ? -2.459 -1.111 -3.281 1.00 96.81 99 ILE A O 1
ATOM 721 N N . THR A 1 100 ? -2.741 -2.981 -2.066 1.00 96.94 100 THR A N 1
ATOM 722 C CA . THR A 1 100 ? -2.118 -3.912 -3.000 1.00 96.94 100 THR A CA 1
ATOM 723 C C . THR A 1 100 ? -3.173 -4.899 -3.500 1.00 96.94 100 THR A C 1
ATOM 725 O O . THR A 1 100 ? -3.790 -5.614 -2.712 1.00 96.94 100 THR A O 1
ATOM 728 N N . ARG A 1 101 ? -3.380 -4.949 -4.817 1.00 95.44 101 ARG A N 1
ATOM 729 C CA . ARG A 1 101 ? -4.301 -5.850 -5.520 1.00 95.44 101 ARG A CA 1
ATOM 730 C C . ARG A 1 101 ? -3.602 -7.164 -5.858 1.00 95.44 101 ARG A C 1
ATOM 732 O O . ARG A 1 101 ? -2.887 -7.261 -6.856 1.00 95.44 101 ARG A O 1
ATOM 739 N N . ALA A 1 102 ? -3.803 -8.180 -5.023 1.00 92.81 102 ALA A N 1
ATOM 740 C CA . ALA A 1 102 ? -3.180 -9.496 -5.200 1.00 92.81 102 ALA A CA 1
ATOM 741 C C . ALA A 1 102 ? -3.678 -10.227 -6.461 1.00 92.81 102 ALA A C 1
ATOM 743 O O . ALA A 1 102 ? -2.949 -11.021 -7.049 1.00 92.81 102 ALA A O 1
ATOM 744 N N . ASP A 1 103 ? -4.897 -9.924 -6.907 1.00 92.38 103 ASP A N 1
ATOM 745 C CA . ASP A 1 103 ? -5.511 -10.469 -8.120 1.00 92.38 103 ASP A CA 1
ATOM 746 C C . ASP A 1 103 ? -4.986 -9.823 -9.417 1.00 92.38 103 ASP A C 1
ATOM 748 O O . ASP A 1 103 ? -5.118 -10.402 -10.492 1.00 92.38 103 ASP A O 1
ATOM 752 N N . LEU A 1 104 ? -4.341 -8.656 -9.321 1.00 91.38 104 LEU A N 1
ATOM 753 C CA . LEU A 1 104 ? -3.767 -7.917 -10.448 1.00 91.38 104 LEU A CA 1
ATOM 754 C C . LEU A 1 104 ? -2.239 -7.910 -10.373 1.00 91.38 104 LEU A C 1
ATOM 756 O O . LEU A 1 104 ? -1.615 -6.855 -10.423 1.00 91.38 104 LEU A O 1
ATOM 760 N N . ALA A 1 105 ? -1.626 -9.083 -10.201 1.00 88.06 105 ALA A N 1
ATOM 761 C CA . ALA A 1 105 ? -0.168 -9.236 -10.137 1.00 88.06 105 ALA A CA 1
ATOM 762 C C . ALA A 1 105 ? 0.511 -8.303 -9.110 1.00 88.06 105 ALA A C 1
ATOM 764 O O . ALA A 1 105 ? 1.573 -7.746 -9.378 1.00 88.06 105 ALA A O 1
ATOM 765 N N . TRP A 1 106 ? -0.107 -8.142 -7.933 1.00 90.25 106 TRP A N 1
ATOM 766 C CA . TRP A 1 106 ? 0.382 -7.286 -6.842 1.00 90.25 106 T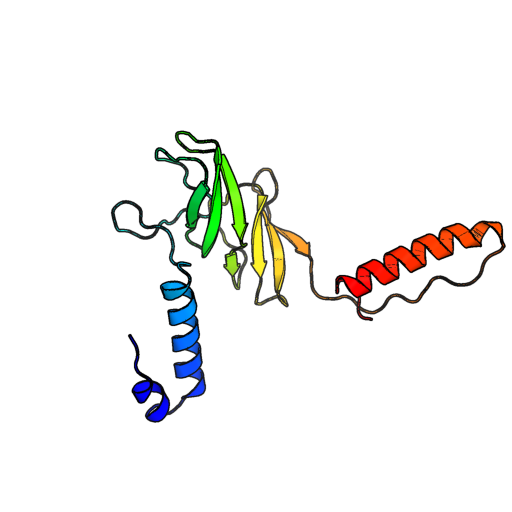RP A CA 1
ATOM 767 C C . TRP A 1 106 ? 0.443 -5.788 -7.187 1.00 90.25 106 TRP A C 1
ATOM 769 O O . TRP A 1 106 ? 1.229 -5.040 -6.604 1.00 90.25 106 TRP A O 1
ATOM 779 N N . THR A 1 107 ? -0.427 -5.335 -8.095 1.00 94.25 107 THR A N 1
ATOM 780 C CA . THR A 1 107 ? -0.577 -3.918 -8.457 1.00 94.25 107 THR A CA 1
ATOM 781 C C . THR A 1 107 ? -0.906 -3.071 -7.229 1.00 94.25 107 THR A C 1
ATOM 783 O O . THR A 1 107 ? -1.807 -3.393 -6.457 1.00 94.25 107 THR A O 1
ATOM 786 N N . SER A 1 108 ? -0.205 -1.957 -7.052 1.00 95.62 108 SER A N 1
ATOM 787 C CA . SER A 1 108 ? -0.487 -0.981 -6.002 1.00 95.62 108 SER A CA 1
ATOM 788 C C . SER A 1 108 ? -1.417 0.103 -6.527 1.00 95.62 108 SER A C 1
ATOM 790 O O . SER A 1 108 ? -1.144 0.729 -7.556 1.00 95.62 108 SER A O 1
ATOM 792 N N . LYS A 1 109 ? -2.503 0.355 -5.798 1.00 96.81 109 LYS A N 1
ATOM 793 C CA . LYS A 1 109 ? -3.475 1.408 -6.109 1.00 96.81 109 LYS A CA 1
ATOM 794 C C . LYS A 1 109 ? -3.602 2.359 -4.932 1.00 96.81 109 LYS A C 1
ATOM 796 O O . LYS A 1 109 ? -3.435 1.956 -3.784 1.00 96.81 109 LYS A O 1
ATOM 801 N N . ARG A 1 110 ? -3.912 3.616 -5.222 1.00 96.38 110 ARG A N 1
ATOM 802 C CA . ARG A 1 110 ? -4.132 4.669 -4.234 1.00 96.38 110 ARG A CA 1
ATOM 803 C C . ARG A 1 110 ? -5.485 5.325 -4.463 1.00 96.38 110 ARG A C 1
ATOM 805 O O . ARG A 1 110 ? -5.838 5.613 -5.604 1.00 96.38 110 ARG A O 1
ATOM 812 N N . TRP A 1 111 ? -6.213 5.578 -3.389 1.00 96.69 111 TRP A N 1
ATOM 813 C CA . TRP A 1 111 ? -7.429 6.376 -3.413 1.00 96.69 111 TRP A CA 1
ATOM 814 C C . TRP A 1 111 ? -7.072 7.845 -3.669 1.00 96.69 111 TRP A C 1
ATOM 816 O O . TRP A 1 111 ? -6.199 8.397 -2.992 1.00 96.69 111 TRP A O 1
ATOM 826 N N . ASP A 1 112 ? -7.673 8.452 -4.692 1.00 92.62 112 ASP A N 1
ATOM 827 C CA . ASP A 1 112 ? -7.368 9.828 -5.096 1.00 92.62 112 ASP A CA 1
ATOM 828 C C . ASP A 1 112 ? -7.634 10.832 -3.961 1.00 92.62 112 ASP A C 1
ATOM 830 O O . ASP A 1 112 ? -8.518 10.633 -3.129 1.00 92.62 112 ASP A O 1
ATOM 834 N N . LEU A 1 113 ? -6.869 11.923 -3.934 1.00 84.81 113 LEU A N 1
ATOM 835 C CA . LEU A 1 113 ? -7.056 13.023 -2.994 1.00 84.81 113 LEU A CA 1
ATOM 836 C C . LEU A 1 113 ? -8.350 13.759 -3.367 1.00 84.81 113 LEU A C 1
ATOM 838 O O . LEU A 1 113 ? -8.423 14.403 -4.412 1.00 84.81 113 LEU A O 1
ATOM 842 N N . GLY A 1 114 ? -9.381 13.646 -2.532 1.00 80.94 114 GLY A N 1
ATOM 843 C CA . GLY A 1 114 ? -10.744 14.088 -2.855 1.00 80.94 114 GLY A CA 1
ATOM 844 C C . GLY A 1 114 ? -11.720 12.928 -3.057 1.00 80.94 114 GLY A C 1
ATOM 845 O O . GLY A 1 114 ? -12.912 13.155 -3.255 1.00 80.94 114 GLY A O 1
ATOM 846 N N . GLY A 1 115 ? -11.222 11.694 -2.980 1.00 77.62 115 GLY A N 1
ATOM 847 C CA . GLY A 1 115 ? -11.985 10.520 -2.603 1.00 77.62 115 GLY A CA 1
ATOM 848 C C . GLY A 1 115 ? -13.014 10.016 -3.607 1.00 77.62 115 GLY A C 1
ATOM 849 O O . GLY A 1 115 ? -14.111 9.620 -3.214 1.00 77.62 115 GLY A O 1
ATOM 850 N N . THR A 1 116 ? -12.685 10.036 -4.901 1.00 87.81 116 THR A N 1
ATOM 851 C CA . THR A 1 116 ? -13.635 9.642 -5.961 1.00 87.81 116 THR A CA 1
ATOM 852 C C . THR A 1 116 ? -13.245 8.392 -6.744 1.00 87.81 116 THR A C 1
ATOM 854 O O . THR A 1 116 ? -14.124 7.756 -7.326 1.00 87.81 116 THR A O 1
ATOM 857 N N . THR A 1 117 ? -11.963 8.013 -6.784 1.00 94.25 117 THR A N 1
ATOM 858 C CA . THR A 1 117 ? -11.514 6.876 -7.596 1.00 94.25 117 THR A CA 1
ATOM 859 C C . THR A 1 117 ? -10.212 6.250 -7.103 1.00 94.25 117 THR A C 1
ATOM 861 O O . THR A 1 117 ? -9.395 6.890 -6.440 1.00 94.25 117 THR A O 1
ATOM 864 N N . TRP A 1 118 ? -10.000 4.988 -7.483 1.00 96.12 118 TRP A N 1
ATOM 865 C CA . TRP A 1 118 ? -8.736 4.280 -7.317 1.00 96.12 118 TRP A CA 1
ATOM 866 C C . TRP A 1 118 ? -7.820 4.536 -8.513 1.00 96.12 118 TRP A C 1
ATOM 868 O O . TRP A 1 118 ? -8.128 4.137 -9.637 1.00 96.12 118 TRP A O 1
ATOM 878 N N . VAL A 1 119 ? -6.653 5.117 -8.255 1.00 94.94 119 VAL A N 1
ATOM 879 C CA . VAL A 1 119 ? -5.605 5.356 -9.251 1.00 94.94 119 VAL A CA 1
ATOM 880 C C . VAL A 1 119 ? -4.517 4.300 -9.104 1.00 94.94 119 VAL A C 1
ATOM 882 O O . VAL A 1 119 ? -4.050 4.022 -7.999 1.00 94.94 119 VAL A O 1
ATOM 885 N N . GLU A 1 120 ? -4.103 3.693 -10.211 1.00 94.88 120 GLU A N 1
ATOM 886 C CA . GLU A 1 120 ? -2.952 2.791 -10.223 1.00 94.88 120 GLU A CA 1
ATOM 887 C C . GLU A 1 120 ? -1.650 3.581 -10.039 1.00 94.88 120 GLU A 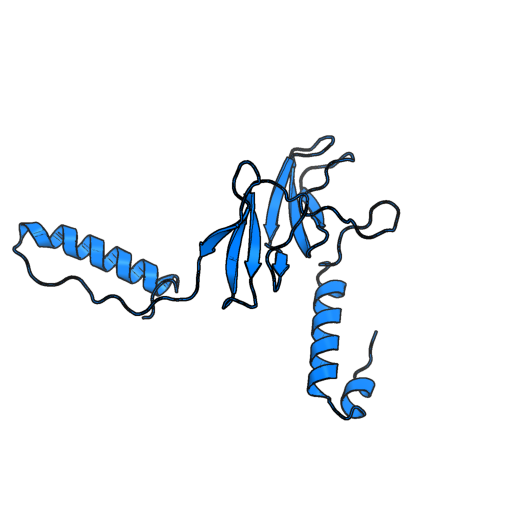C 1
ATOM 889 O O . GLU A 1 120 ? -1.431 4.593 -10.703 1.00 94.88 120 GLU A O 1
ATOM 894 N N . VAL A 1 121 ? -0.796 3.127 -9.120 1.00 92.88 121 VAL A N 1
ATOM 895 C CA . VAL A 1 121 ? 0.491 3.776 -8.816 1.00 92.88 121 VAL A CA 1
ATOM 896 C C . VAL A 1 121 ? 1.661 2.929 -9.305 1.00 92.88 121 VAL A C 1
ATOM 898 O O . VAL A 1 121 ? 2.639 3.471 -9.814 1.00 92.88 121 VAL A O 1
ATOM 901 N N . VAL A 1 122 ? 1.567 1.605 -9.159 1.00 93.81 122 VAL A N 1
ATOM 902 C CA . VAL A 1 122 ? 2.573 0.649 -9.639 1.00 93.81 122 VAL A CA 1
ATOM 903 C C . VAL A 1 122 ? 1.853 -0.594 -10.142 1.00 93.81 122 VAL A C 1
ATOM 905 O O . VAL A 1 122 ? 1.207 -1.270 -9.346 1.00 93.81 122 VAL A O 1
ATOM 908 N N . GLY A 1 123 ? 1.970 -0.883 -11.437 1.00 91.12 123 GLY A N 1
ATOM 909 C CA . GLY A 1 123 ? 1.410 -2.077 -12.073 1.00 91.12 123 GLY A CA 1
ATOM 910 C C . GLY A 1 123 ? 2.386 -3.253 -12.141 1.00 91.12 123 GLY A C 1
ATOM 911 O O . GLY A 1 123 ? 3.439 -3.262 -11.501 1.00 91.12 123 GLY A O 1
ATOM 912 N N . SER A 1 124 ? 2.044 -4.248 -12.961 1.00 87.94 124 SER A N 1
ATOM 913 C CA . SER A 1 124 ? 2.931 -5.374 -13.268 1.00 87.94 124 SER A CA 1
ATOM 914 C C . SER A 1 124 ? 4.200 -4.928 -13.997 1.00 87.94 124 SER A C 1
ATOM 916 O O . SER A 1 124 ? 4.168 -3.969 -14.770 1.00 87.94 124 SER A O 1
ATOM 918 N N . VAL A 1 125 ? 5.283 -5.697 -13.840 1.00 91.44 125 VAL A N 1
ATOM 919 C CA . VAL A 1 125 ? 6.526 -5.512 -14.606 1.00 91.44 125 VAL A CA 1
ATOM 920 C C . VAL A 1 125 ? 6.218 -5.437 -16.102 1.00 91.44 125 VAL A C 1
ATOM 922 O O . VAL A 1 125 ? 5.589 -6.340 -16.659 1.00 91.44 125 VAL A O 1
ATOM 925 N N . MET A 1 126 ? 6.663 -4.369 -16.760 1.00 93.00 126 MET A N 1
ATOM 926 C CA . MET A 1 126 ? 6.478 -4.207 -18.201 1.00 93.00 126 MET A CA 1
ATOM 927 C C . MET A 1 126 ? 7.589 -4.910 -18.989 1.00 93.00 126 MET A C 1
ATOM 929 O O . MET A 1 126 ? 8.649 -5.238 -18.457 1.00 93.00 126 MET A O 1
ATOM 933 N N . ALA A 1 127 ? 7.365 -5.125 -20.287 1.00 95.62 127 ALA A N 1
ATOM 934 C CA . ALA A 1 127 ? 8.379 -5.683 -21.179 1.00 95.62 127 ALA A CA 1
ATOM 935 C C . ALA A 1 127 ? 9.655 -4.819 -21.227 1.00 95.62 127 ALA A C 1
ATOM 937 O O . ALA A 1 127 ? 9.612 -3.607 -21.004 1.00 95.62 127 ALA A O 1
ATOM 938 N N . ALA A 1 128 ? 10.788 -5.448 -21.549 1.00 95.31 128 ALA A N 1
ATOM 939 C CA . ALA A 1 128 ? 12.066 -4.757 -21.649 1.00 95.31 128 ALA A CA 1
ATOM 940 C C . ALA A 1 128 ? 12.013 -3.682 -22.747 1.00 95.31 128 ALA A C 1
ATOM 942 O O . ALA A 1 128 ? 11.607 -3.939 -23.881 1.00 95.31 128 ALA A O 1
ATOM 943 N N . VAL A 1 129 ? 12.453 -2.474 -22.405 1.00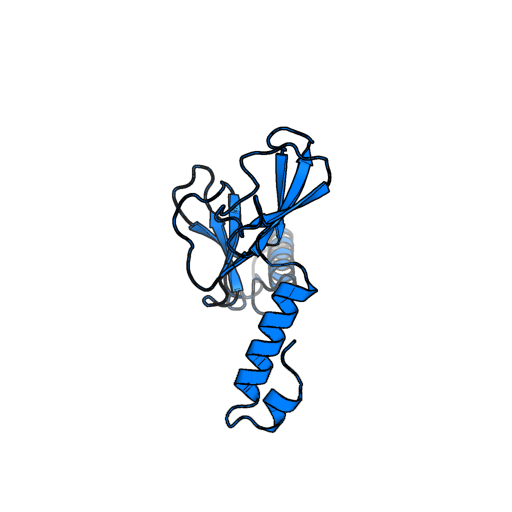 96.62 129 VAL A N 1
ATOM 944 C CA . VAL A 1 129 ? 12.668 -1.385 -23.365 1.00 96.62 129 VAL A CA 1
ATOM 945 C C . VAL A 1 129 ? 14.127 -1.435 -23.790 1.00 96.62 129 VAL A C 1
ATOM 947 O O . VAL A 1 129 ? 14.996 -1.492 -22.926 1.00 96.62 129 VAL A O 1
ATOM 950 N N . ALA A 1 130 ? 14.409 -1.444 -25.093 1.00 96.00 130 ALA A N 1
ATOM 951 C CA . ALA A 1 130 ? 15.783 -1.474 -25.592 1.00 96.00 130 ALA A CA 1
ATOM 952 C C . ALA A 1 130 ? 16.544 -0.186 -25.239 1.00 96.00 130 ALA A C 1
ATOM 954 O O . ALA A 1 130 ? 15.958 0.896 -25.181 1.00 96.00 130 ALA A O 1
ATOM 955 N N . ASP A 1 131 ? 17.857 -0.303 -25.043 1.00 94.81 131 ASP A N 1
ATOM 956 C CA . ASP A 1 131 ? 18.712 0.856 -24.793 1.00 94.81 131 ASP A CA 1
ATOM 957 C C . ASP A 1 131 ? 18.721 1.802 -26.003 1.00 94.81 131 ASP A C 1
ATOM 959 O O . ASP A 1 131 ? 18.717 1.382 -27.166 1.00 94.81 131 ASP A O 1
ATOM 963 N N . ALA A 1 132 ? 18.763 3.105 -25.731 1.00 92.81 132 ALA A N 1
ATOM 964 C CA . ALA A 1 132 ? 18.860 4.116 -26.768 1.00 92.81 132 ALA A CA 1
ATOM 965 C C . ALA A 1 132 ? 20.211 3.999 -27.494 1.00 92.81 132 ALA A C 1
ATOM 967 O O . ALA A 1 132 ? 21.269 3.935 -26.863 1.00 92.81 132 ALA A O 1
ATOM 968 N N . THR A 1 133 ? 20.183 4.018 -28.830 1.00 90.56 133 THR A N 1
ATOM 969 C CA . THR A 1 133 ? 21.356 3.918 -29.725 1.00 90.56 133 THR A CA 1
ATOM 970 C C . THR A 1 133 ? 21.300 4.993 -30.831 1.00 90.56 133 THR A C 1
ATOM 972 O O . THR A 1 133 ? 20.304 5.706 -30.943 1.00 90.56 133 THR A O 1
ATOM 975 N N . GLY A 1 134 ? 22.373 5.178 -31.617 1.00 85.62 134 GLY A N 1
ATOM 976 C CA . GLY A 1 134 ? 22.444 6.150 -32.737 1.00 85.62 134 GLY A CA 1
ATOM 977 C C . GLY A 1 134 ? 23.010 7.536 -32.372 1.00 85.62 134 GLY A C 1
ATOM 978 O O . GLY A 1 134 ? 23.609 7.677 -31.323 1.00 85.62 134 GLY A O 1
ATOM 979 N N . GLY A 1 135 ? 22.828 8.571 -33.200 1.00 73.38 135 GLY A N 1
ATOM 980 C CA . GLY A 1 135 ? 23.134 9.981 -32.866 1.00 73.38 135 GLY A CA 1
ATOM 981 C C . GLY A 1 135 ? 24.605 10.432 -32.945 1.00 73.38 135 GLY A C 1
ATOM 982 O O . GLY A 1 135 ? 25.531 9.626 -33.018 1.00 73.38 135 GLY A O 1
ATOM 983 N N . SER A 1 136 ? 24.799 11.753 -32.955 1.00 73.12 136 SER A N 1
ATOM 984 C CA . SER A 1 136 ? 26.112 12.417 -32.967 1.00 73.12 136 SER A CA 1
ATOM 985 C C . SER A 1 136 ? 26.643 12.630 -31.542 1.00 73.12 136 SER A C 1
ATOM 987 O O . SER A 1 136 ? 25.988 12.263 -30.567 1.00 73.12 136 SER A O 1
ATOM 989 N N . THR A 1 137 ? 27.825 13.233 -31.389 1.00 68.38 137 THR A N 1
ATOM 990 C CA . THR A 1 137 ? 28.444 13.478 -30.074 1.00 68.38 137 THR A CA 1
ATOM 991 C C . THR A 1 137 ? 27.575 14.333 -29.147 1.00 68.38 137 THR A C 1
ATOM 993 O O . THR A 1 137 ? 27.561 14.068 -27.956 1.00 68.38 137 THR A O 1
ATOM 996 N N . VAL A 1 138 ? 26.801 15.289 -29.683 1.00 69.94 138 VAL A N 1
ATOM 997 C CA . VAL A 1 138 ? 25.853 16.127 -28.909 1.00 69.94 138 VAL A CA 1
ATOM 998 C C . VAL A 1 138 ? 24.724 15.302 -28.267 1.00 69.94 138 VAL A C 1
ATOM 1000 O O . VAL A 1 138 ? 24.125 15.728 -27.284 1.00 69.94 138 VAL A O 1
ATOM 1003 N N . ASP A 1 139 ? 24.464 14.096 -28.778 1.00 81.12 139 ASP A N 1
ATOM 1004 C CA . ASP A 1 139 ? 23.422 13.198 -28.274 1.00 81.12 139 ASP A CA 1
ATOM 1005 C C . ASP A 1 139 ? 23.973 12.156 -27.277 1.00 81.12 139 ASP A C 1
ATOM 1007 O O . ASP A 1 139 ? 23.226 11.307 -26.776 1.00 81.12 139 ASP A O 1
ATOM 1011 N N . ALA A 1 140 ? 25.284 12.166 -26.998 1.00 86.56 140 ALA A N 1
ATOM 1012 C CA . ALA A 1 140 ? 25.943 11.159 -26.167 1.00 86.56 140 ALA A CA 1
ATOM 1013 C C . ALA A 1 140 ? 25.532 11.260 -24.690 1.00 86.56 140 ALA A C 1
ATOM 1015 O O . ALA A 1 140 ? 25.224 10.239 -24.062 1.00 86.56 140 ALA A O 1
ATOM 1016 N N . GLU A 1 141 ? 25.468 12.471 -24.139 1.00 90.19 141 GLU A N 1
ATOM 1017 C CA . GLU A 1 141 ? 25.072 12.714 -22.752 1.00 90.19 141 GLU A CA 1
ATOM 1018 C C . GLU A 1 141 ? 23.599 12.357 -22.528 1.00 90.19 141 GLU A C 1
ATOM 1020 O O . GLU A 1 141 ? 23.270 11.659 -21.567 1.00 90.19 141 GLU A O 1
ATOM 1025 N N . ALA A 1 142 ? 22.716 12.759 -23.447 1.00 91.56 142 ALA A N 1
ATOM 1026 C CA . ALA A 1 142 ? 21.288 12.453 -23.369 1.00 91.56 142 ALA A CA 1
ATOM 1027 C C . ALA A 1 142 ? 21.030 10.939 -23.379 1.00 91.56 142 ALA A C 1
ATOM 1029 O O . ALA A 1 142 ? 20.274 10.424 -22.556 1.00 91.56 142 ALA A O 1
ATOM 1030 N N . ARG A 1 143 ? 21.709 10.198 -24.260 1.00 93.44 143 ARG A N 1
ATOM 1031 C CA . ARG A 1 143 ? 21.618 8.732 -24.318 1.00 93.44 143 ARG A CA 1
ATOM 1032 C C . ARG A 1 143 ? 22.125 8.071 -23.046 1.00 93.44 143 ARG A C 1
ATOM 1034 O O . ARG A 1 143 ? 21.505 7.134 -22.555 1.00 93.44 143 ARG A O 1
ATOM 1041 N N . THR A 1 144 ? 23.233 8.570 -22.505 1.00 93.12 144 THR A N 1
ATOM 1042 C CA . THR A 1 144 ? 23.785 8.077 -21.240 1.00 93.12 144 THR A CA 1
ATOM 1043 C C . THR A 1 144 ? 22.777 8.270 -20.108 1.00 93.12 144 THR A C 1
ATOM 1045 O O . THR A 1 144 ? 22.531 7.338 -19.342 1.00 93.12 144 THR A O 1
ATOM 1048 N N . ALA A 1 145 ? 22.127 9.436 -20.039 1.00 95.00 145 ALA A N 1
ATOM 1049 C CA . ALA A 1 145 ? 21.076 9.706 -19.063 1.00 95.00 145 ALA A CA 1
ATOM 1050 C C . ALA A 1 145 ? 19.860 8.780 -19.246 1.00 95.00 145 ALA A C 1
ATOM 1052 O O . ALA A 1 145 ? 19.411 8.167 -18.279 1.00 95.00 145 ALA A O 1
ATOM 1053 N N . ILE A 1 146 ? 19.369 8.609 -20.479 1.00 96.06 146 ILE A N 1
ATOM 1054 C CA . ILE A 1 146 ? 18.238 7.718 -20.787 1.00 96.06 146 ILE A CA 1
ATOM 1055 C C . ILE A 1 146 ? 18.556 6.274 -20.389 1.00 96.06 146 ILE A C 1
ATOM 1057 O O . ILE A 1 146 ? 17.774 5.650 -19.675 1.00 96.06 146 ILE A O 1
ATOM 1061 N N . ASN A 1 147 ? 19.717 5.753 -20.782 1.00 96.62 147 ASN A N 1
ATOM 1062 C CA . ASN A 1 147 ? 20.100 4.377 -20.467 1.00 96.62 147 ASN A CA 1
ATOM 1063 C C . ASN A 1 147 ? 20.330 4.183 -18.959 1.00 96.62 147 ASN A C 1
ATOM 1065 O O . ASN A 1 147 ? 20.019 3.120 -18.426 1.00 96.62 147 ASN A O 1
ATOM 1069 N N . SER A 1 148 ? 20.773 5.224 -18.245 1.00 97.56 148 SER A N 1
ATOM 1070 C CA . SER A 1 148 ? 20.853 5.206 -16.777 1.00 97.56 148 SER A CA 1
ATOM 1071 C C . SER A 1 148 ? 19.468 5.119 -16.126 1.00 97.56 148 SER A C 1
ATOM 1073 O O . SER A 1 148 ? 19.284 4.369 -15.167 1.00 97.56 148 SER A O 1
ATOM 1075 N N . LEU A 1 149 ? 18.473 5.834 -16.664 1.00 97.88 149 LEU A N 1
ATOM 1076 C CA . LEU A 1 149 ? 17.084 5.741 -16.204 1.00 97.88 149 LEU A CA 1
ATOM 1077 C C . LEU A 1 149 ? 16.486 4.360 -16.500 1.00 97.88 149 LEU A C 1
ATOM 1079 O O . LEU A 1 149 ? 15.895 3.761 -15.605 1.00 97.88 149 LEU A O 1
ATOM 1083 N N . LEU A 1 150 ? 16.683 3.813 -17.705 1.00 97.62 150 LEU A N 1
ATOM 1084 C CA . LEU A 1 150 ? 16.224 2.461 -18.052 1.00 97.62 150 LEU A CA 1
ATOM 1085 C C . LEU A 1 150 ? 16.846 1.404 -17.131 1.00 97.62 150 LEU A C 1
ATOM 1087 O O . LEU A 1 150 ? 16.130 0.556 -16.598 1.00 97.62 150 LEU A O 1
ATOM 1091 N N . ALA A 1 151 ? 18.151 1.492 -16.867 1.00 97.69 151 ALA A N 1
ATOM 1092 C CA . ALA A 1 151 ? 18.831 0.606 -15.926 1.00 97.69 151 ALA A CA 1
ATOM 1093 C C . ALA A 1 151 ? 18.251 0.713 -14.504 1.00 97.69 151 ALA A C 1
ATOM 1095 O O . ALA A 1 151 ? 18.048 -0.308 -13.838 1.00 97.69 151 ALA A O 1
ATOM 1096 N N . ALA A 1 152 ? 17.925 1.925 -14.043 1.00 97.81 152 ALA A N 1
ATOM 1097 C CA . ALA A 1 152 ? 17.268 2.125 -12.755 1.00 97.81 152 ALA A CA 1
ATOM 1098 C C . ALA A 1 152 ? 15.870 1.485 -12.722 1.00 97.81 152 ALA A C 1
ATOM 1100 O O . ALA A 1 152 ? 15.545 0.796 -11.756 1.00 97.81 152 ALA A O 1
ATOM 1101 N N . LEU A 1 153 ? 15.066 1.639 -13.779 1.00 96.94 153 LEU A N 1
ATOM 1102 C CA . LEU A 1 153 ? 13.732 1.035 -13.871 1.00 96.94 153 LEU A CA 1
ATOM 1103 C C . LEU A 1 153 ? 13.784 -0.501 -13.854 1.00 96.94 153 LEU A C 1
ATOM 1105 O O . LEU A 1 153 ? 12.996 -1.118 -13.135 1.00 96.94 153 LEU A O 1
ATOM 1109 N N . ARG A 1 154 ? 14.741 -1.117 -14.563 1.00 97.25 154 ARG A N 1
ATOM 1110 C CA . ARG A 1 154 ? 14.999 -2.572 -14.509 1.00 97.25 154 ARG A CA 1
ATOM 1111 C C . ARG A 1 154 ? 15.412 -3.020 -13.108 1.00 97.25 154 ARG A C 1
ATOM 1113 O O . ARG A 1 154 ? 14.862 -3.971 -12.566 1.00 97.25 154 ARG A O 1
ATOM 1120 N N . THR A 1 155 ? 16.321 -2.278 -12.472 1.00 96.62 155 THR A N 1
ATOM 1121 C CA . THR A 1 155 ? 16.785 -2.554 -11.097 1.00 96.62 155 THR A CA 1
ATOM 1122 C C . THR A 1 155 ? 15.648 -2.480 -10.076 1.00 96.62 155 THR A C 1
ATOM 1124 O O . THR A 1 155 ? 15.644 -3.212 -9.090 1.00 96.62 155 THR A O 1
ATOM 1127 N N . LYS A 1 156 ? 14.671 -1.594 -10.295 1.00 94.00 156 LYS A N 1
ATOM 1128 C CA . LYS A 1 156 ? 13.468 -1.475 -9.459 1.00 94.00 156 LYS A CA 1
ATOM 1129 C C . LYS A 1 156 ? 12.360 -2.462 -9.837 1.00 94.00 156 LYS A C 1
ATOM 1131 O O . LYS A 1 156 ? 11.327 -2.456 -9.179 1.00 94.00 156 LYS A O 1
ATOM 1136 N N . GLY A 1 157 ? 12.564 -3.293 -10.861 1.00 92.81 157 GLY A N 1
ATOM 1137 C CA . GLY A 1 157 ? 11.587 -4.275 -11.324 1.00 92.81 157 GLY A CA 1
ATOM 1138 C C . GLY A 1 157 ? 10.371 -3.664 -12.020 1.00 92.81 157 GLY A C 1
ATOM 1139 O O . GLY A 1 157 ? 9.353 -4.329 -12.131 1.00 92.81 157 GLY A O 1
ATOM 1140 N N . LEU A 1 158 ? 10.443 -2.410 -12.479 1.00 94.00 158 LEU A N 1
ATOM 1141 C CA . LEU A 1 158 ? 9.357 -1.782 -13.244 1.00 94.00 158 LEU A CA 1
ATOM 1142 C C . LEU A 1 158 ? 9.395 -2.195 -14.725 1.00 94.00 158 LEU A C 1
ATOM 1144 O O . LEU A 1 158 ? 8.358 -2.274 -15.380 1.00 94.00 158 LEU A O 1
ATOM 1148 N N . LEU A 1 159 ? 10.591 -2.499 -15.234 1.00 95.44 159 LEU A N 1
ATOM 1149 C CA . LEU A 1 159 ? 10.824 -3.098 -16.548 1.00 95.44 159 LEU A CA 1
ATOM 1150 C C . LEU A 1 159 ? 11.490 -4.464 -16.378 1.00 95.44 159 LEU A C 1
ATOM 1152 O O . LEU A 1 159 ? 12.281 -4.658 -15.452 1.00 95.44 159 LEU A O 1
ATOM 1156 N N . ALA A 1 160 ? 11.213 -5.383 -17.299 1.00 94.00 160 ALA A N 1
ATOM 1157 C CA . ALA A 1 160 ? 11.964 -6.624 -17.423 1.00 94.00 160 ALA A CA 1
ATOM 1158 C C . ALA A 1 160 ? 13.454 -6.327 -17.704 1.00 94.00 160 ALA A C 1
ATOM 1160 O O . ALA A 1 160 ? 13.749 -5.305 -18.339 1.00 94.00 160 ALA A O 1
ATOM 1161 N N . PRO A 1 161 ? 14.374 -7.182 -17.212 1.00 90.44 161 PRO A N 1
ATOM 1162 C CA . PRO A 1 161 ? 15.815 -6.990 -17.365 1.00 90.44 161 PRO A CA 1
ATOM 1163 C C . PRO A 1 161 ? 16.264 -6.920 -18.828 1.00 90.44 161 PRO A C 1
ATOM 1165 O O . PRO A 1 161 ? 15.633 -7.577 -19.688 1.00 90.44 161 PRO A O 1
#

Sequence (161 aa):
MRVLADIVTSIAPGSVAQGNFESIDRTVFGLNPTLVAGIPTTEQGPPTSGAWTLADRWVDALGGEWACTLTGTPGTWLQIRPAVVTADPAGTIADGYVITRADLAWTSKRWDLGGTTWVEVVGSVMAAVADATGGSTVDAEARTAINSLLAALRTKGLLAP

pLDDT: mean 89.96, std 9.58, range [51.78, 98.19]

Secondary structure (DSSP, 8-state):
---HHHHHT-S-HHHHHHHHHHHHHHHHTT-SPPEETTEE---BSS-SSS-B-TT-EEE-TTS-EEEEEE-BTT-EEEEEEPEEESS---SSB-TT-EEEETTTTTEEEEE-TTSS-EEEEE-SPBPPPPPP----GGGHHHHHHHHHHHHHHHHTTSB--